Protein AF-A0A2V9W8S5-F1 (afdb_monomer_lite)

Secondary structure (DSSP, 8-state):
--HHHHTTT--SSSSEEEE--SSSS--EEEEEEEE--TT--EEEEEEEEEETTEEEEEEEEEE-SS--EEEEE-SEEEE-TTSS-EEEESS-EEEEE-SSSEEEEEEEETTTEEEEEEEE-

pLDDT: mean 78.84, std 16.43, range [37.47, 94.44]

Sequence (121 aa):
MTIEDSFRKITTTAGLVKVDFYGDGKPTLALVLIGNGEGKDSSVLVVAHRVEAAWNISTLATGGQTVPVVWSLPPGEYGDVYGNKTIGATRPVIVFTKYESWGILYAWTNHNKVAKIWISD

Structure (mmCIF, N/CA/C/O backbone):
data_AF-A0A2V9W8S5-F1
#
_entry.id   AF-A0A2V9W8S5-F1
#
loop_
_atom_site.group_PDB
_atom_site.id
_atom_site.type_symbol
_atom_site.label_atom_id
_atom_site.label_alt_id
_atom_site.label_comp_id
_atom_site.label_asym_id
_atom_site.label_entity_id
_atom_site.label_seq_id
_atom_site.pdbx_PDB_ins_code
_atom_site.Cartn_x
_atom_site.Cartn_y
_atom_site.Cartn_z
_atom_site.occupancy
_atom_site.B_iso_or_equiv
_atom_site.auth_seq_id
_atom_site.auth_comp_id
_atom_site.auth_asym_id
_atom_site.auth_atom_id
_atom_site.pdbx_PDB_model_num
ATOM 1 N N . MET A 1 1 ? -23.985 16.368 -1.177 1.00 41.53 1 MET A N 1
ATOM 2 C CA . MET A 1 1 ? -23.249 15.356 -1.958 1.00 41.53 1 MET A CA 1
ATOM 3 C C . MET A 1 1 ? -21.972 15.064 -1.199 1.00 41.53 1 MET A C 1
ATOM 5 O O . MET A 1 1 ? -21.102 15.923 -1.131 1.00 41.53 1 MET A O 1
ATOM 9 N N . THR A 1 2 ? -21.937 13.944 -0.485 1.00 42.47 2 THR A N 1
ATOM 10 C CA . THR A 1 2 ? -20.802 13.573 0.370 1.00 42.47 2 THR A CA 1
ATOM 11 C C . THR A 1 2 ? -19.684 13.038 -0.516 1.00 42.47 2 THR A C 1
ATOM 13 O O . THR A 1 2 ? -19.975 12.459 -1.558 1.00 42.47 2 THR A O 1
ATOM 16 N N . ILE A 1 3 ? -18.422 13.210 -0.112 1.00 46.81 3 ILE A N 1
ATOM 17 C CA . ILE A 1 3 ? -17.245 12.634 -0.789 1.00 46.81 3 ILE A CA 1
ATOM 18 C C . ILE A 1 3 ? -17.555 11.185 -1.200 1.00 46.81 3 ILE A C 1
ATOM 20 O O . ILE A 1 3 ? -17.507 10.862 -2.380 1.00 46.81 3 ILE A O 1
ATOM 24 N N . GLU A 1 4 ? -18.072 10.383 -0.268 1.00 46.94 4 GLU A N 1
ATOM 25 C CA . GLU A 1 4 ? -18.476 8.979 -0.440 1.00 46.94 4 GLU A CA 1
ATOM 26 C C . GLU A 1 4 ? -19.462 8.710 -1.603 1.00 46.94 4 GLU A C 1
ATOM 28 O O . GLU A 1 4 ? -19.328 7.684 -2.272 1.00 46.94 4 GLU A O 1
ATOM 33 N N . ASP A 1 5 ? -20.386 9.629 -1.910 1.00 39.03 5 ASP A N 1
ATOM 34 C CA . ASP A 1 5 ? -21.356 9.481 -3.012 1.00 39.03 5 ASP A CA 1
ATOM 35 C C . ASP A 1 5 ? -20.732 9.744 -4.387 1.00 39.03 5 ASP A C 1
ATOM 37 O O . ASP A 1 5 ? -21.104 9.105 -5.373 1.00 39.03 5 ASP A O 1
ATOM 41 N N . SER A 1 6 ? -19.732 10.625 -4.460 1.00 40.47 6 SER A N 1
ATOM 42 C CA . SER A 1 6 ? -18.953 10.861 -5.682 1.00 40.47 6 SER A CA 1
ATOM 43 C C . SER A 1 6 ? -18.055 9.666 -6.041 1.00 40.47 6 SER A C 1
ATOM 45 O O . SER A 1 6 ? -17.674 9.510 -7.200 1.00 40.47 6 SER A O 1
ATOM 47 N N . PHE A 1 7 ? -17.739 8.794 -5.073 1.00 45.56 7 PHE A N 1
ATOM 48 C CA . PHE A 1 7 ? -16.842 7.639 -5.246 1.00 45.56 7 PHE A CA 1
ATOM 49 C C . PHE A 1 7 ? -17.547 6.338 -5.641 1.00 45.56 7 PHE A C 1
ATOM 51 O O . PHE A 1 7 ? -16.884 5.378 -6.028 1.00 45.56 7 PHE A O 1
ATOM 58 N N . ARG A 1 8 ? -18.884 6.280 -5.604 1.00 40.22 8 ARG A N 1
ATOM 59 C CA . ARG A 1 8 ? -19.642 5.052 -5.909 1.00 40.22 8 ARG A CA 1
ATOM 60 C C . ARG A 1 8 ? -19.662 4.685 -7.403 1.00 40.22 8 ARG A C 1
ATOM 62 O O . ARG A 1 8 ? -20.166 3.624 -7.756 1.00 40.22 8 ARG A O 1
ATOM 69 N N . LYS A 1 9 ? -19.120 5.545 -8.277 1.00 39.81 9 LYS A N 1
ATOM 70 C CA . LYS A 1 9 ? -19.142 5.398 -9.746 1.00 39.81 9 LYS A CA 1
ATOM 71 C C . LYS A 1 9 ? -17.756 5.231 -10.393 1.00 39.81 9 LYS A C 1
ATOM 73 O O . LYS A 1 9 ? -17.660 5.295 -11.613 1.00 39.81 9 LYS A O 1
ATOM 78 N N . ILE A 1 10 ? -16.692 5.013 -9.615 1.00 37.47 10 ILE A N 1
ATOM 79 C CA . ILE A 1 10 ? -15.339 4.793 -10.155 1.00 37.47 10 ILE A CA 1
ATOM 80 C C . ILE A 1 10 ? -14.903 3.365 -9.831 1.00 37.47 10 ILE A C 1
ATOM 82 O O . ILE A 1 10 ? -14.227 3.093 -8.843 1.00 37.47 10 ILE A O 1
ATOM 86 N N . THR A 1 11 ? -15.325 2.430 -10.673 1.00 42.03 11 THR A N 1
ATOM 87 C CA . THR A 1 11 ? -14.687 1.120 -10.795 1.00 42.03 11 THR A CA 1
ATOM 88 C C . THR A 1 11 ? -13.479 1.278 -11.718 1.00 42.03 11 THR A C 1
ATOM 90 O O . THR A 1 11 ? -13.639 1.576 -12.898 1.00 42.03 11 THR A O 1
ATOM 93 N N . THR A 1 12 ? -12.280 1.114 -11.147 1.00 47.12 12 THR A N 1
ATOM 94 C CA . THR A 1 12 ? -11.017 0.790 -11.840 1.00 47.12 12 THR A CA 1
ATOM 95 C C . THR A 1 12 ? -10.530 1.738 -12.947 1.00 47.12 12 THR A C 1
ATOM 97 O O . THR A 1 12 ? -10.350 1.287 -14.068 1.00 47.12 12 THR A O 1
ATOM 100 N N . THR A 1 13 ? -10.204 3.003 -12.647 1.00 43.66 13 THR A N 1
ATOM 101 C CA . THR A 1 13 ? -9.207 3.766 -13.443 1.00 43.66 13 THR A CA 1
ATOM 102 C C . THR A 1 13 ? -8.630 4.965 -12.676 1.00 43.66 13 THR A C 1
ATOM 104 O O . THR A 1 13 ? -9.359 5.658 -11.973 1.00 43.66 13 THR A O 1
ATOM 107 N N . ALA A 1 14 ? -7.324 5.209 -12.868 1.00 58.28 14 ALA A N 1
ATOM 108 C CA . ALA A 1 14 ? -6.529 6.387 -12.473 1.00 58.28 14 ALA A CA 1
ATOM 109 C C . ALA A 1 14 ? -6.373 6.705 -10.969 1.00 58.28 14 ALA A C 1
ATOM 111 O O . ALA A 1 14 ? -6.133 7.846 -10.586 1.00 58.28 14 ALA A O 1
ATOM 112 N N . GLY A 1 15 ? -6.394 5.671 -10.127 1.00 70.75 15 GLY A N 1
ATOM 113 C CA . GLY A 1 15 ? -5.573 5.675 -8.921 1.00 70.75 15 GLY A CA 1
ATOM 114 C C . GLY A 1 15 ? -6.264 6.052 -7.612 1.00 70.75 15 GLY A C 1
ATOM 115 O O . GLY A 1 15 ? -5.761 6.895 -6.877 1.00 70.75 15 GLY A O 1
ATOM 116 N N . LEU A 1 16 ? -7.370 5.380 -7.291 1.00 82.75 16 LEU A N 1
ATOM 117 C CA . LEU A 1 16 ? -7.955 5.370 -5.951 1.00 82.75 16 LEU A CA 1
ATOM 118 C C . LEU A 1 16 ? -8.403 3.949 -5.595 1.00 82.75 16 LEU A C 1
ATOM 120 O O . LEU A 1 16 ? -9.171 3.336 -6.333 1.00 82.75 16 LEU A O 1
ATOM 124 N N . VAL A 1 17 ? -7.979 3.451 -4.436 1.00 88.19 17 VAL A N 1
ATOM 125 C CA . VAL A 1 17 ? -8.460 2.191 -3.861 1.00 88.19 17 VAL A CA 1
ATOM 126 C C . VAL A 1 17 ? -8.798 2.375 -2.386 1.00 88.19 17 VAL A C 1
ATOM 128 O O . VAL A 1 17 ? -8.111 3.087 -1.657 1.00 88.19 17 VAL A O 1
ATOM 131 N N . LYS A 1 18 ? -9.872 1.724 -1.936 1.00 90.44 18 LYS A N 1
ATOM 132 C CA . LYS A 1 18 ? -10.255 1.636 -0.525 1.00 90.44 18 LYS A CA 1
ATOM 133 C C . LYS A 1 18 ? -9.859 0.264 0.007 1.00 90.44 18 LYS A C 1
ATOM 135 O O . LYS A 1 18 ? -10.253 -0.749 -0.564 1.00 90.44 18 LYS A O 1
ATOM 140 N N . VAL A 1 19 ? -9.108 0.228 1.100 1.00 89.62 19 VAL A N 1
ATOM 141 C CA . VAL A 1 19 ? -8.534 -1.001 1.659 1.00 89.62 19 VAL A CA 1
ATOM 142 C C . VAL A 1 19 ? -8.402 -0.893 3.181 1.00 89.62 19 VAL A C 1
ATOM 144 O O . VAL A 1 19 ? -8.138 0.188 3.696 1.00 89.62 19 VAL A O 1
ATOM 147 N N . ASP A 1 20 ? -8.579 -1.993 3.917 1.00 90.94 20 ASP A N 1
ATOM 148 C CA . ASP A 1 20 ? -8.194 -2.068 5.337 1.00 90.94 20 ASP A CA 1
ATOM 149 C C . ASP A 1 20 ? -6.698 -2.399 5.437 1.00 90.94 20 ASP A C 1
ATOM 151 O O . ASP A 1 20 ? -6.292 -3.545 5.626 1.00 90.94 20 ASP A O 1
ATOM 155 N N . PHE A 1 21 ? -5.868 -1.384 5.190 1.00 92.38 21 PHE A N 1
ATOM 156 C CA . PHE A 1 21 ? -4.418 -1.557 5.118 1.00 92.38 21 PHE A CA 1
ATOM 157 C C . PHE A 1 21 ? -3.796 -1.837 6.491 1.00 92.38 21 PHE A C 1
ATOM 159 O O . PHE A 1 21 ? -2.882 -2.649 6.593 1.00 92.38 21 PHE A O 1
ATOM 166 N N . TYR A 1 22 ? -4.292 -1.184 7.547 1.00 91.75 22 TYR A N 1
ATOM 167 C CA . TYR A 1 22 ? -3.726 -1.288 8.898 1.00 91.75 22 TYR A CA 1
ATOM 168 C C . TYR A 1 22 ? -4.327 -2.453 9.705 1.00 91.75 22 TYR A C 1
ATOM 170 O O . TYR A 1 22 ? -3.712 -2.916 10.668 1.00 91.75 22 TYR A O 1
ATOM 178 N N . GLY A 1 23 ? -5.470 -2.999 9.273 1.00 89.25 23 GLY A N 1
ATOM 179 C CA . GLY A 1 23 ? -6.145 -4.143 9.885 1.00 89.25 23 GLY A CA 1
ATOM 180 C C . GLY A 1 23 ? -6.893 -3.808 11.166 1.00 89.25 23 GLY A C 1
ATOM 181 O O . GLY A 1 23 ? -6.998 -4.661 12.045 1.00 89.25 23 GLY A O 1
ATOM 182 N N . ASP A 1 24 ? -7.352 -2.570 11.295 1.00 90.38 24 ASP A N 1
ATOM 183 C CA . ASP A 1 24 ? -8.158 -2.078 12.411 1.00 90.38 24 ASP A CA 1
ATOM 184 C C . ASP A 1 24 ? -9.655 -1.998 12.051 1.00 90.38 24 ASP A C 1
ATOM 186 O O . ASP A 1 24 ? -10.468 -1.458 12.809 1.00 90.38 24 ASP A O 1
ATOM 190 N N . GLY A 1 25 ? -10.035 -2.527 10.881 1.00 89.31 25 GLY A N 1
ATOM 191 C CA . GLY A 1 25 ? -11.393 -2.465 10.354 1.00 89.31 25 GLY A CA 1
ATOM 192 C C . GLY A 1 25 ? -11.799 -1.070 9.876 1.00 89.31 25 GLY A C 1
ATOM 193 O O . GLY A 1 25 ? -12.978 -0.851 9.576 1.00 89.31 25 GLY A O 1
ATOM 194 N N . LYS A 1 26 ? -10.870 -0.105 9.813 1.00 90.50 26 LYS A N 1
ATOM 195 C CA . LYS A 1 26 ? -11.131 1.249 9.319 1.00 90.50 26 LYS A CA 1
ATOM 196 C C . LYS A 1 26 ? -10.659 1.395 7.876 1.00 90.50 26 LYS A C 1
ATOM 198 O O . LYS A 1 26 ? -9.678 0.790 7.450 1.00 90.50 26 LYS A O 1
ATOM 203 N N . PRO A 1 27 ? -11.360 2.211 7.072 1.00 89.50 27 PRO A N 1
ATOM 204 C CA . PRO A 1 27 ? -10.972 2.390 5.689 1.00 89.50 27 PRO A CA 1
ATOM 205 C C . PRO A 1 27 ? -9.689 3.216 5.572 1.00 89.50 27 PRO A C 1
ATOM 207 O O . PRO A 1 27 ? -9.581 4.310 6.131 1.00 89.50 27 PRO A O 1
ATOM 210 N N . THR A 1 28 ? -8.773 2.726 4.745 1.00 93.94 28 THR A N 1
ATOM 211 C CA . THR A 1 28 ? -7.668 3.494 4.178 1.00 93.94 28 THR A CA 1
ATOM 212 C C . THR A 1 28 ? -7.946 3.732 2.702 1.00 93.94 28 THR A C 1
ATOM 214 O O . THR A 1 28 ? -8.221 2.799 1.949 1.00 93.94 28 THR A O 1
ATOM 217 N N . LEU A 1 29 ? -7.894 4.990 2.281 1.00 92.50 29 LEU A N 1
ATOM 218 C CA . LEU A 1 29 ? -7.902 5.373 0.878 1.00 92.50 29 LEU A CA 1
ATOM 219 C C . LEU A 1 29 ? -6.453 5.481 0.415 1.00 92.50 29 LEU A C 1
ATOM 221 O O . LEU A 1 29 ? -5.706 6.288 0.958 1.00 92.50 29 LEU A O 1
ATOM 225 N N . ALA A 1 30 ? -6.053 4.682 -0.565 1.00 90.75 30 ALA A N 1
ATOM 226 C CA . ALA A 1 30 ? -4.779 4.845 -1.247 1.00 90.75 30 ALA A CA 1
ATOM 227 C C . ALA A 1 30 ? -5.037 5.509 -2.594 1.00 90.75 30 ALA A C 1
ATOM 229 O O . ALA A 1 30 ? -5.829 5.011 -3.395 1.00 90.75 30 ALA A O 1
ATOM 230 N N . LEU A 1 31 ? -4.403 6.655 -2.808 1.00 88.12 31 LEU A N 1
ATOM 231 C CA . LEU A 1 31 ? -4.631 7.510 -3.959 1.00 88.12 31 LEU A CA 1
ATOM 232 C C . LEU A 1 31 ? -3.325 7.990 -4.573 1.00 88.12 31 LEU A C 1
ATOM 234 O O . LEU A 1 31 ? -2.337 8.218 -3.877 1.00 88.12 31 LEU A O 1
ATOM 238 N N . VAL A 1 32 ? -3.344 8.174 -5.883 1.00 83.69 32 VAL A N 1
ATOM 239 C CA . VAL A 1 32 ? -2.235 8.761 -6.624 1.00 83.69 32 VAL A CA 1
ATOM 240 C C . VAL A 1 32 ? -2.547 10.224 -6.901 1.00 83.69 32 VAL A C 1
ATOM 242 O O . VAL A 1 32 ? -3.559 10.547 -7.518 1.00 83.69 32 VAL A O 1
ATOM 245 N N . LEU A 1 33 ? -1.644 11.108 -6.488 1.00 80.31 33 LEU A N 1
ATOM 246 C CA . LEU A 1 33 ? -1.643 12.515 -6.880 1.00 80.31 33 LEU A CA 1
ATOM 247 C C . LEU A 1 33 ? -0.601 12.729 -7.974 1.00 80.31 33 LEU A C 1
ATOM 249 O O . LEU A 1 33 ? 0.519 12.244 -7.841 1.00 80.31 33 LEU A O 1
ATOM 253 N N . ILE A 1 34 ? -0.954 13.455 -9.032 1.00 76.12 34 ILE A N 1
ATOM 254 C CA . ILE A 1 34 ? -0.039 13.819 -10.120 1.00 76.12 34 ILE A CA 1
ATOM 255 C C . ILE A 1 34 ? 0.177 15.328 -10.047 1.00 76.12 34 ILE A C 1
ATOM 257 O O . ILE A 1 34 ? -0.770 16.104 -10.169 1.00 76.12 34 ILE A O 1
ATOM 261 N N . GLY A 1 35 ? 1.413 15.736 -9.778 1.00 68.62 35 GLY A N 1
ATOM 262 C CA . GLY A 1 35 ? 1.818 17.133 -9.739 1.00 68.62 35 GLY A CA 1
ATOM 263 C C . GLY A 1 35 ? 2.393 17.568 -11.081 1.00 68.62 35 GLY A C 1
ATOM 264 O O . GLY A 1 35 ? 3.390 17.003 -11.530 1.00 68.62 35 GLY A O 1
ATOM 265 N N . ASN A 1 36 ? 1.803 18.610 -11.665 1.00 61.59 36 ASN A N 1
ATOM 266 C CA . ASN A 1 36 ? 2.326 19.295 -12.846 1.00 61.59 36 ASN A CA 1
ATOM 267 C C . ASN A 1 36 ? 3.159 20.495 -12.366 1.00 61.59 36 ASN A C 1
ATOM 269 O O . ASN A 1 36 ? 2.615 21.571 -12.123 1.00 61.59 36 ASN A O 1
ATOM 273 N N . GLY A 1 37 ? 4.456 20.289 -12.137 1.00 57.19 37 GLY A N 1
ATOM 274 C CA . GLY A 1 37 ? 5.390 21.334 -11.704 1.00 57.19 37 GLY A CA 1
ATOM 275 C C . GLY A 1 37 ? 6.482 21.595 -12.740 1.00 57.19 37 GLY A C 1
ATOM 276 O O . GLY A 1 37 ? 6.829 20.703 -13.517 1.00 57.19 37 GLY A O 1
ATOM 277 N N . GLU A 1 38 ? 7.052 22.804 -12.738 1.00 47.53 38 GLU A N 1
ATOM 278 C CA . GLU A 1 38 ? 8.209 23.151 -13.572 1.00 47.53 38 GLU A CA 1
ATOM 279 C C . GLU A 1 38 ? 9.417 22.280 -13.183 1.00 47.53 38 GLU A C 1
ATOM 281 O O . GLU A 1 38 ? 10.132 22.561 -12.224 1.00 47.53 38 GLU A O 1
ATOM 286 N N . GLY A 1 39 ? 9.629 21.181 -13.913 1.00 52.25 39 GLY A N 1
ATOM 287 C CA . GLY A 1 39 ? 10.867 20.403 -13.842 1.00 52.25 39 GLY A CA 1
ATOM 288 C C . GLY A 1 39 ? 10.744 18.881 -13.836 1.00 52.25 39 GLY A C 1
ATOM 289 O O . GLY A 1 39 ? 11.786 18.245 -13.978 1.00 52.25 39 GLY A O 1
ATOM 290 N N . LYS A 1 40 ? 9.540 18.298 -13.699 1.00 53.22 40 LYS A N 1
ATOM 291 C CA . LYS A 1 40 ? 9.174 16.891 -14.011 1.00 53.22 40 LYS A CA 1
ATOM 292 C C . LYS A 1 40 ? 7.788 16.590 -13.431 1.00 53.22 40 LYS A C 1
ATOM 294 O O . LYS A 1 40 ? 7.576 16.822 -12.242 1.00 53.22 40 LYS A O 1
ATOM 299 N N . ASP A 1 41 ? 6.902 15.995 -14.229 1.00 59.09 41 ASP A N 1
ATOM 300 C CA . ASP A 1 41 ? 5.696 15.342 -13.712 1.00 59.09 41 ASP A CA 1
ATOM 301 C C . ASP A 1 41 ? 6.096 14.375 -12.588 1.00 59.09 41 ASP A C 1
ATOM 303 O O . ASP A 1 41 ? 6.990 13.537 -12.747 1.00 59.09 41 ASP A O 1
ATOM 307 N N . SER A 1 42 ? 5.491 14.539 -11.416 1.00 71.31 42 SER A N 1
ATOM 308 C CA . SER A 1 42 ? 5.770 13.692 -10.259 1.00 71.31 42 SER A CA 1
ATOM 309 C C . SER A 1 42 ? 4.468 13.104 -9.761 1.00 71.31 42 SER A C 1
ATOM 311 O O . SER A 1 42 ? 3.480 13.810 -9.563 1.00 71.31 42 SER A O 1
ATOM 313 N N . SER A 1 43 ? 4.454 11.789 -9.591 1.00 78.31 43 SER A N 1
ATOM 314 C CA . SER A 1 43 ? 3.330 11.105 -8.970 1.00 78.31 43 SER A CA 1
ATOM 315 C C . SER A 1 43 ? 3.640 10.832 -7.504 1.00 78.31 43 SER A C 1
ATOM 317 O O . SER A 1 43 ? 4.786 10.610 -7.123 1.00 78.31 43 SER A O 1
ATOM 319 N N . VAL A 1 44 ? 2.630 10.859 -6.645 1.00 83.88 44 VAL A N 1
ATOM 320 C CA . VAL A 1 44 ? 2.777 10.572 -5.218 1.00 83.88 44 VAL A CA 1
ATOM 321 C C . VAL A 1 44 ? 1.675 9.615 -4.808 1.00 83.88 44 VAL A C 1
ATOM 323 O O . VAL A 1 44 ? 0.497 9.915 -4.985 1.00 83.88 44 VAL A O 1
ATOM 326 N N . LEU A 1 45 ? 2.058 8.467 -4.252 1.00 87.56 45 LEU A N 1
ATOM 327 C CA . LEU A 1 45 ? 1.127 7.565 -3.592 1.00 87.56 45 LEU A CA 1
ATOM 328 C C . LEU A 1 45 ? 0.893 8.066 -2.172 1.00 87.56 45 LEU A C 1
ATOM 330 O O . LEU A 1 45 ? 1.796 8.036 -1.331 1.00 87.56 45 LEU A O 1
ATOM 334 N N . VAL A 1 46 ? -0.331 8.498 -1.911 1.00 89.31 46 VAL A N 1
ATOM 335 C CA . VAL A 1 46 ? -0.795 8.967 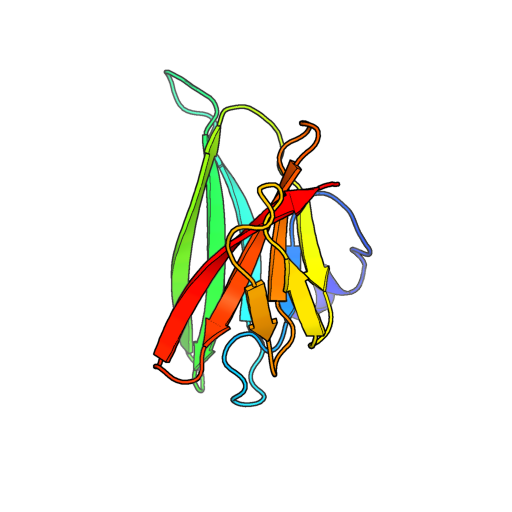-0.611 1.00 89.31 46 VAL A CA 1
ATOM 336 C C . VAL A 1 46 ? -1.756 7.940 -0.030 1.00 89.31 46 VAL A C 1
ATOM 338 O O . VAL A 1 46 ? -2.619 7.416 -0.730 1.00 89.31 46 VAL A O 1
ATOM 341 N N . VAL A 1 47 ? -1.623 7.666 1.263 1.00 92.25 47 VAL A N 1
ATOM 342 C CA . VAL A 1 47 ? -2.605 6.906 2.033 1.00 92.25 47 VAL A CA 1
ATOM 343 C C . VAL A 1 47 ? -3.280 7.832 3.036 1.00 92.25 47 VAL A C 1
ATOM 345 O O . VAL A 1 47 ? -2.619 8.518 3.813 1.00 92.25 47 VAL A O 1
ATOM 348 N N . ALA A 1 48 ? -4.607 7.863 3.001 1.00 92.69 48 ALA A N 1
ATOM 349 C CA . ALA A 1 48 ? -5.449 8.564 3.953 1.00 92.69 48 ALA A CA 1
ATOM 350 C C . ALA A 1 48 ? -6.214 7.524 4.771 1.00 92.69 48 ALA A C 1
ATOM 352 O O . ALA A 1 48 ? -7.070 6.810 4.250 1.00 92.69 48 ALA A O 1
ATOM 353 N N . HIS A 1 49 ? -5.887 7.417 6.049 1.00 93.88 49 HIS A N 1
ATOM 354 C CA . HIS A 1 49 ? -6.462 6.457 6.975 1.00 93.88 49 HIS A CA 1
ATOM 355 C C . HIS A 1 49 ? -7.433 7.144 7.928 1.00 93.88 49 HIS A C 1
ATOM 357 O O . HIS A 1 49 ? -7.115 8.188 8.500 1.00 93.88 49 HIS A O 1
ATOM 363 N N . ARG A 1 50 ? -8.627 6.576 8.100 1.00 88.19 50 ARG A N 1
ATOM 364 C CA . ARG A 1 50 ? -9.646 7.157 8.974 1.00 88.19 50 ARG A CA 1
ATOM 365 C C . ARG A 1 50 ? -9.455 6.689 10.416 1.00 88.19 50 ARG A C 1
ATOM 367 O O . ARG A 1 50 ? -9.829 5.569 10.750 1.00 88.19 50 ARG A O 1
ATOM 374 N N . VAL A 1 51 ? -8.964 7.581 11.272 1.00 87.12 51 VAL A N 1
ATOM 375 C CA . VAL A 1 51 ? -8.846 7.363 12.719 1.00 87.12 51 VAL A CA 1
ATOM 376 C C . VAL A 1 51 ? -9.945 8.168 13.402 1.00 87.12 51 VAL A C 1
ATOM 378 O O . VAL A 1 51 ? -9.931 9.397 13.379 1.00 87.12 51 VAL A O 1
ATOM 381 N N . GLU A 1 52 ? -10.932 7.475 13.971 1.00 84.94 52 GLU A N 1
ATOM 382 C CA . GLU A 1 52 ? -12.128 8.095 14.561 1.00 84.94 52 GLU A CA 1
ATOM 383 C C . GLU A 1 52 ? -12.857 9.031 13.566 1.00 84.94 52 GLU A C 1
ATOM 385 O O . GLU A 1 52 ? -13.400 8.576 12.551 1.00 84.94 52 GLU A O 1
ATOM 390 N N . ALA A 1 53 ? -12.881 10.336 13.854 1.00 84.56 53 ALA A N 1
ATOM 391 C CA . ALA A 1 53 ? -13.465 11.378 13.013 1.00 84.56 53 ALA A CA 1
ATOM 392 C C . ALA A 1 53 ? -12.430 12.111 12.134 1.00 84.56 53 ALA A C 1
ATOM 394 O O . ALA A 1 53 ? -12.817 12.967 11.340 1.00 84.56 53 ALA A O 1
ATOM 395 N N . ALA A 1 54 ? -11.139 11.783 12.248 1.00 87.75 54 ALA A N 1
ATOM 396 C CA . ALA A 1 54 ? -10.048 12.450 11.544 1.00 87.75 54 ALA A CA 1
ATOM 397 C C . ALA A 1 54 ? -9.438 11.574 10.437 1.00 87.75 54 ALA A C 1
ATOM 399 O O . ALA A 1 54 ? -9.444 10.343 10.497 1.00 87.75 54 ALA A O 1
ATOM 400 N N . TRP A 1 55 ? -8.874 12.226 9.419 1.00 87.25 55 TRP A N 1
ATOM 401 C CA . TRP A 1 55 ? -8.062 11.572 8.395 1.00 87.25 55 TRP A CA 1
ATOM 402 C C . TRP A 1 55 ? -6.581 11.772 8.710 1.00 87.25 55 TRP A C 1
ATOM 404 O O . TRP A 1 55 ? -6.098 12.901 8.734 1.00 87.25 55 TRP A O 1
ATOM 414 N N . ASN A 1 56 ? -5.861 10.674 8.926 1.00 91.50 56 ASN A N 1
ATOM 415 C CA . ASN A 1 56 ? -4.407 10.665 8.987 1.00 91.50 56 ASN A CA 1
ATOM 416 C C . ASN A 1 56 ? -3.857 10.428 7.576 1.00 91.50 56 ASN A C 1
ATOM 418 O O . ASN A 1 56 ? -4.137 9.395 6.969 1.00 91.50 56 ASN A O 1
ATOM 422 N N . ILE A 1 57 ? -3.113 11.395 7.046 1.00 90.56 57 ILE A N 1
ATOM 423 C CA . ILE A 1 57 ? -2.633 11.394 5.664 1.00 90.56 57 ILE A CA 1
ATOM 424 C C . ILE A 1 57 ? -1.115 11.239 5.670 1.00 90.56 57 ILE A C 1
ATOM 426 O O . ILE A 1 57 ? -0.412 11.991 6.341 1.00 90.56 57 ILE A O 1
ATOM 430 N N . SER A 1 58 ? -0.602 10.287 4.893 1.00 89.88 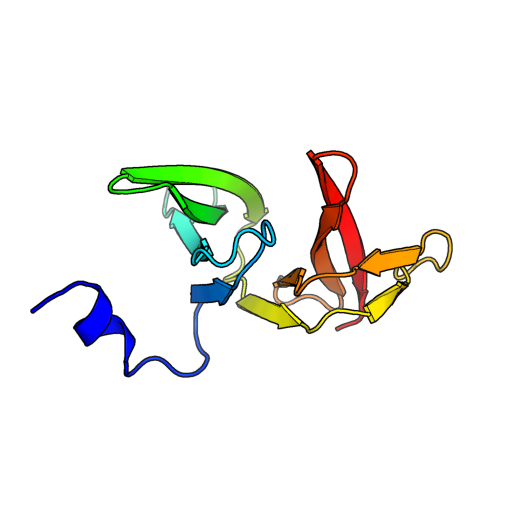58 SER A N 1
ATOM 431 C CA . SER A 1 58 ? 0.838 10.076 4.743 1.00 89.88 58 SER A CA 1
ATOM 432 C C . SER A 1 58 ? 1.217 9.698 3.315 1.00 89.88 58 SER A C 1
ATOM 434 O O . SER A 1 58 ? 0.437 9.092 2.581 1.00 89.88 58 SER A O 1
ATOM 436 N N . THR A 1 59 ? 2.434 10.060 2.918 1.00 89.19 59 THR A N 1
ATOM 437 C CA . THR A 1 59 ? 3.006 9.666 1.629 1.00 89.19 59 THR A CA 1
ATOM 438 C C . THR A 1 59 ? 3.691 8.315 1.768 1.00 89.19 59 THR A C 1
ATOM 440 O O . THR A 1 59 ? 4.596 8.157 2.585 1.00 89.19 59 THR A O 1
ATOM 443 N N . LEU A 1 60 ? 3.286 7.351 0.943 1.00 85.81 60 LEU A N 1
ATOM 444 C CA . LEU A 1 60 ? 3.857 6.007 0.920 1.00 85.81 60 LEU A CA 1
ATOM 445 C C . LEU A 1 60 ? 4.972 5.869 -0.124 1.00 85.81 60 LEU A C 1
ATOM 447 O O . LEU A 1 60 ? 5.930 5.122 0.081 1.00 85.81 60 LEU A O 1
ATOM 451 N N . ALA A 1 61 ? 4.851 6.587 -1.244 1.00 84.69 61 ALA A N 1
ATOM 452 C CA . ALA A 1 61 ? 5.817 6.542 -2.333 1.00 84.69 61 ALA A CA 1
ATOM 453 C C . ALA A 1 61 ? 5.780 7.807 -3.192 1.00 84.69 61 ALA A C 1
ATOM 455 O O . ALA A 1 61 ? 4.740 8.449 -3.322 1.00 84.69 61 ALA A O 1
ATOM 456 N N . THR A 1 62 ? 6.895 8.101 -3.854 1.00 78.44 62 THR A N 1
ATOM 457 C CA . THR A 1 62 ? 6.943 9.010 -5.000 1.00 78.44 62 THR A CA 1
ATOM 458 C C . THR A 1 62 ? 7.202 8.197 -6.268 1.00 78.44 62 THR A C 1
ATOM 460 O O . THR A 1 62 ? 8.069 7.321 -6.323 1.00 78.44 62 THR A O 1
ATOM 463 N N . GLY A 1 63 ? 6.395 8.438 -7.290 1.00 67.31 63 GLY A N 1
ATOM 464 C CA . GLY A 1 63 ? 6.582 7.952 -8.644 1.00 67.31 63 GLY A CA 1
ATOM 465 C C . GLY A 1 63 ? 7.197 9.025 -9.545 1.00 67.31 63 GLY A C 1
ATOM 466 O O . GLY A 1 63 ? 7.322 10.194 -9.179 1.00 67.31 63 GLY A O 1
ATOM 467 N N . GLY A 1 64 ? 7.639 8.590 -10.725 1.00 66.12 64 GLY A N 1
ATOM 468 C CA . GLY A 1 64 ? 8.180 9.475 -11.758 1.00 66.12 64 GLY A CA 1
ATOM 469 C C . GLY A 1 64 ? 7.077 10.068 -12.638 1.00 66.12 64 GLY A C 1
ATOM 470 O O . GLY A 1 64 ? 5.924 10.156 -12.218 1.00 66.12 64 GLY A O 1
ATOM 471 N N . GLN A 1 65 ? 7.446 10.408 -13.875 1.00 62.22 65 GLN A N 1
ATOM 472 C CA . GLN A 1 65 ? 6.615 11.134 -14.849 1.00 62.22 65 GLN A CA 1
ATOM 473 C C . GLN A 1 65 ? 5.462 10.334 -15.473 1.00 62.22 65 GLN A C 1
ATOM 475 O O . GLN A 1 65 ? 4.707 10.869 -16.277 1.00 62.22 65 GLN A O 1
ATOM 480 N N . THR A 1 66 ? 5.324 9.048 -15.160 1.00 65.38 66 THR A N 1
ATOM 481 C CA . THR A 1 66 ? 4.262 8.204 -15.718 1.00 65.38 66 THR A CA 1
ATOM 482 C C . THR A 1 66 ? 3.020 8.237 -14.839 1.00 65.38 66 THR A C 1
ATOM 484 O O . THR A 1 66 ? 3.139 8.373 -13.625 1.00 65.38 66 THR A O 1
ATOM 487 N N . VAL A 1 67 ? 1.833 8.095 -15.446 1.00 66.38 67 VAL A N 1
ATOM 488 C CA . VAL A 1 67 ? 0.548 7.947 -14.739 1.00 66.38 67 VAL A CA 1
ATOM 489 C C . VAL A 1 67 ? 0.535 6.572 -14.070 1.00 66.38 67 VAL A C 1
ATOM 491 O O . VAL A 1 67 ? 0.415 5.568 -14.778 1.00 66.38 67 VAL A O 1
ATOM 494 N N . PRO A 1 68 ? 0.687 6.472 -12.742 1.00 73.06 68 PRO A N 1
ATOM 495 C CA . PRO A 1 68 ? 0.738 5.178 -12.094 1.00 73.06 68 PRO A CA 1
ATOM 496 C C . PRO A 1 68 ? -0.671 4.692 -11.742 1.00 73.06 68 PRO A C 1
ATOM 498 O O . PRO A 1 68 ? -1.605 5.475 -11.546 1.00 73.06 68 PRO A O 1
ATOM 501 N N . VAL A 1 69 ? -0.813 3.376 -11.633 1.00 78.50 69 VAL A N 1
ATOM 502 C CA . VAL A 1 69 ? -2.057 2.715 -11.234 1.00 78.50 69 VAL A CA 1
ATOM 503 C C . VAL A 1 69 ? -1.896 2.207 -9.805 1.00 78.50 69 VAL A C 1
ATOM 505 O O . VAL A 1 69 ? -0.839 1.691 -9.439 1.00 78.50 69 VAL A O 1
ATOM 508 N N . VAL A 1 70 ? -2.942 2.368 -8.988 1.00 85.88 70 VAL A N 1
ATOM 509 C CA . VAL A 1 70 ? -3.011 1.780 -7.646 1.00 85.88 70 VAL A CA 1
ATOM 510 C C . VAL A 1 70 ? -4.231 0.874 -7.522 1.00 85.88 70 VAL A C 1
ATOM 512 O O . VAL A 1 70 ? -5.327 1.234 -7.957 1.00 85.88 70 VAL A O 1
ATOM 515 N N . TRP A 1 71 ? -4.035 -0.299 -6.927 1.00 87.00 71 TRP A N 1
ATOM 516 C CA . TRP A 1 71 ? -5.092 -1.249 -6.577 1.00 87.00 71 TRP A CA 1
ATOM 517 C C . TRP A 1 71 ? -4.722 -2.021 -5.308 1.00 87.00 71 TRP A C 1
ATOM 519 O O . TRP A 1 71 ? -3.688 -1.756 -4.690 1.00 87.00 71 TRP A O 1
ATOM 529 N N . SER A 1 72 ? -5.577 -2.958 -4.896 1.00 89.81 72 SER A N 1
ATOM 530 C CA . SER A 1 72 ? -5.310 -3.846 -3.768 1.00 89.81 72 SER A CA 1
ATOM 531 C C . SER A 1 72 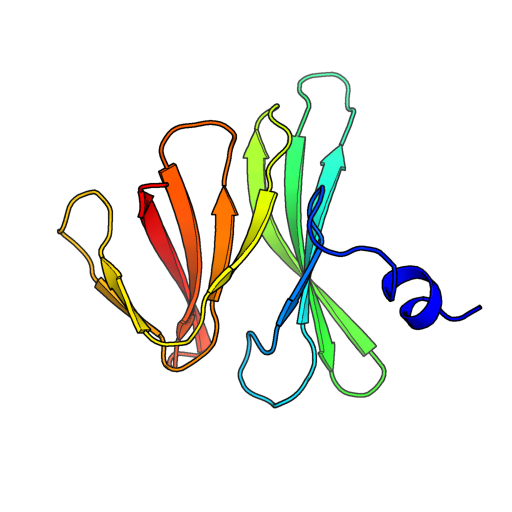? -5.299 -5.313 -4.179 1.00 89.81 72 SER A C 1
ATOM 533 O O . SER A 1 72 ? -6.048 -5.732 -5.061 1.00 89.81 72 SER A O 1
ATOM 535 N N . LEU A 1 73 ? -4.453 -6.093 -3.511 1.00 89.44 73 LEU A N 1
ATOM 536 C CA . LEU A 1 73 ? -4.453 -7.554 -3.589 1.00 89.44 73 LEU A CA 1
ATOM 537 C C . LEU A 1 73 ? -4.832 -8.143 -2.219 1.00 89.44 73 LEU A C 1
ATOM 539 O O . LEU A 1 73 ? -4.644 -7.473 -1.197 1.00 89.44 73 LEU A O 1
ATOM 543 N N . PRO A 1 74 ? -5.400 -9.361 -2.169 1.00 90.81 74 PRO A N 1
ATOM 544 C CA . PRO A 1 74 ? -5.785 -10.006 -0.912 1.00 90.81 74 PRO A CA 1
ATOM 545 C C . PRO A 1 74 ? -4.574 -10.332 -0.012 1.00 90.81 74 PRO A C 1
ATOM 547 O O . PRO A 1 74 ? -3.425 -10.185 -0.424 1.00 90.81 74 PRO A O 1
ATOM 550 N N . PRO A 1 75 ? -4.789 -10.791 1.231 1.00 90.75 75 PRO A N 1
ATOM 551 C CA . PRO A 1 75 ? -3.743 -11.462 2.001 1.00 90.75 75 PRO A CA 1
ATOM 552 C C . PRO A 1 75 ? -3.121 -12.618 1.206 1.00 90.75 75 PRO A C 1
ATOM 554 O O . PRO A 1 75 ? -3.814 -13.290 0.441 1.00 90.75 75 PRO A O 1
ATOM 557 N N . GLY A 1 76 ? -1.832 -12.867 1.401 1.00 91.75 76 GLY A N 1
ATOM 558 C CA . GL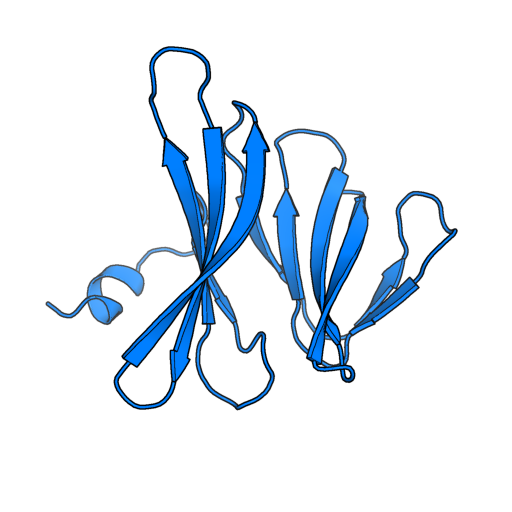Y A 1 76 ? -1.121 -13.911 0.675 1.00 91.75 76 GLY A CA 1
ATOM 559 C C . GLY A 1 76 ? 0.389 -13.828 0.831 1.00 91.75 76 GLY A C 1
ATOM 560 O O . GLY A 1 76 ? 0.925 -12.909 1.455 1.00 91.75 76 GLY A O 1
ATOM 561 N N . GLU A 1 77 ? 1.067 -14.810 0.252 1.00 92.31 77 GLU A N 1
ATOM 562 C CA . GLU A 1 77 ? 2.515 -14.789 0.104 1.00 92.31 77 GLU A CA 1
ATOM 563 C C . GLU A 1 77 ? 2.886 -14.144 -1.225 1.00 92.31 77 GLU A C 1
ATOM 565 O O . GLU A 1 77 ? 2.395 -14.533 -2.283 1.00 92.31 77 GLU A O 1
ATOM 570 N N . TYR A 1 78 ? 3.769 -13.156 -1.157 1.00 90.69 78 TYR A N 1
ATOM 571 C CA . TYR A 1 78 ? 4.219 -12.406 -2.316 1.00 90.69 78 TYR A CA 1
ATOM 572 C C . TYR A 1 78 ? 5.738 -12.451 -2.394 1.00 90.69 78 TYR A C 1
ATOM 574 O O . TYR A 1 78 ? 6.425 -11.999 -1.474 1.00 90.69 78 TYR A O 1
ATOM 582 N N . GLY A 1 79 ? 6.247 -13.019 -3.484 1.00 89.75 79 GLY A N 1
ATOM 583 C CA . GLY A 1 79 ? 7.672 -13.070 -3.786 1.00 89.75 79 GLY A CA 1
ATOM 584 C C . GLY A 1 79 ? 8.136 -11.810 -4.507 1.00 89.75 79 GLY A C 1
ATOM 585 O O . GLY A 1 79 ? 7.419 -11.260 -5.340 1.00 89.75 79 GLY A O 1
ATOM 586 N N . ASP A 1 80 ? 9.342 -11.365 -4.179 1.00 89.25 80 ASP A N 1
ATOM 587 C CA . ASP A 1 80 ? 10.039 -10.323 -4.919 1.00 89.25 80 ASP A CA 1
ATOM 588 C C . ASP A 1 80 ? 10.453 -10.836 -6.310 1.00 89.25 80 ASP A C 1
ATOM 590 O O . ASP A 1 80 ? 10.768 -12.019 -6.458 1.00 89.25 80 ASP A O 1
ATOM 594 N N . VAL A 1 81 ? 10.513 -9.958 -7.316 1.00 86.31 81 VAL A N 1
ATOM 595 C CA . VAL A 1 81 ? 10.935 -10.306 -8.693 1.00 86.31 81 VAL A CA 1
ATOM 596 C C . VAL A 1 81 ? 12.286 -11.025 -8.720 1.00 86.31 81 VAL A C 1
ATOM 598 O O . VAL A 1 81 ? 12.511 -11.892 -9.562 1.00 86.31 81 VAL A O 1
ATOM 601 N N . TYR A 1 82 ? 13.182 -10.716 -7.781 1.00 81.88 82 TYR A N 1
ATOM 602 C CA . TYR A 1 82 ? 14.502 -11.341 -7.706 1.00 81.88 82 TYR A CA 1
ATOM 603 C C . TYR A 1 82 ? 14.534 -12.635 -6.873 1.00 81.88 82 TYR A C 1
ATOM 605 O O . TYR A 1 82 ? 15.611 -13.188 -6.654 1.00 81.88 82 TYR A O 1
ATOM 613 N N . GLY A 1 83 ? 13.389 -13.109 -6.365 1.00 81.38 83 GLY A N 1
ATOM 614 C CA . GLY A 1 83 ? 13.259 -14.351 -5.588 1.00 81.38 83 GLY A CA 1
ATOM 615 C C . GLY A 1 83 ? 13.984 -14.352 -4.236 1.00 81.38 83 GLY A C 1
ATOM 616 O O . GLY A 1 83 ? 14.017 -15.365 -3.544 1.00 81.38 83 GLY A O 1
ATOM 617 N N . ASN A 1 84 ? 14.578 -13.227 -3.842 1.00 85.75 84 ASN A N 1
ATOM 618 C CA . ASN A 1 84 ? 15.416 -13.104 -2.648 1.00 85.75 84 ASN A CA 1
ATOM 619 C C . ASN A 1 84 ? 14.620 -12.750 -1.381 1.00 85.75 84 ASN A C 1
ATOM 621 O O . ASN A 1 84 ? 15.169 -12.765 -0.277 1.00 85.75 84 ASN A O 1
ATOM 625 N N . LYS A 1 85 ? 13.344 -12.390 -1.534 1.00 88.31 85 LYS A N 1
ATOM 626 C CA . LYS A 1 85 ? 12.497 -11.891 -0.459 1.00 88.31 85 LYS A CA 1
ATOM 627 C C . LYS A 1 85 ? 11.053 -12.306 -0.691 1.00 88.31 85 LYS A C 1
ATOM 629 O O . LYS A 1 85 ? 10.534 -12.153 -1.788 1.00 88.31 85 LYS A O 1
ATOM 634 N N . THR A 1 86 ? 10.395 -12.731 0.380 1.00 89.62 86 THR A N 1
ATOM 635 C CA . THR A 1 86 ? 8.960 -13.024 0.395 1.00 89.62 86 THR A CA 1
ATOM 636 C C . THR A 1 86 ? 8.306 -12.242 1.525 1.00 89.62 86 THR A C 1
ATOM 638 O O . THR A 1 86 ? 8.875 -12.108 2.611 1.00 89.62 86 THR A O 1
ATOM 641 N N . ILE A 1 87 ? 7.114 -11.704 1.277 1.00 89.88 87 ILE A N 1
ATOM 642 C CA . ILE A 1 8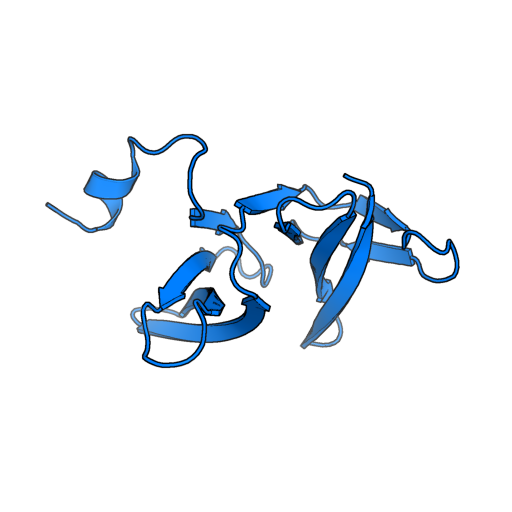7 ? 6.247 -11.130 2.307 1.00 89.88 87 ILE A CA 1
ATOM 643 C C . ILE A 1 87 ? 5.032 -12.039 2.472 1.00 89.88 87 ILE A C 1
ATOM 645 O O . ILE A 1 87 ? 4.260 -12.206 1.535 1.00 89.88 87 ILE A O 1
ATOM 649 N N . GLY A 1 88 ? 4.832 -12.562 3.682 1.00 90.50 88 GLY A N 1
ATOM 650 C CA . GLY A 1 88 ? 3.560 -13.149 4.104 1.00 90.50 88 GLY A CA 1
ATOM 651 C C . GLY A 1 88 ? 2.634 -12.058 4.636 1.00 90.50 88 GLY A C 1
ATOM 652 O O . GLY A 1 88 ? 2.738 -11.659 5.798 1.00 90.50 88 GLY A O 1
ATOM 653 N N . ALA A 1 89 ? 1.756 -11.533 3.785 1.00 90.44 89 ALA A N 1
ATOM 654 C CA . ALA A 1 89 ? 0.792 -10.511 4.165 1.00 90.44 89 ALA A CA 1
ATOM 655 C C . ALA A 1 89 ? -0.460 -11.170 4.753 1.00 90.44 89 ALA A C 1
ATOM 657 O O . ALA A 1 89 ? -1.196 -11.865 4.062 1.00 90.44 89 ALA A O 1
ATOM 658 N N . THR A 1 90 ? -0.740 -10.910 6.029 1.00 90.88 90 THR A N 1
ATOM 659 C CA . THR A 1 90 ? -1.980 -11.356 6.692 1.00 90.88 90 THR A CA 1
ATOM 660 C C . THR A 1 90 ? -3.178 -10.453 6.386 1.00 90.88 90 THR A C 1
ATOM 662 O O . THR A 1 90 ? -4.293 -10.732 6.821 1.00 90.88 90 THR A O 1
ATOM 665 N N . ARG A 1 91 ? -2.951 -9.358 5.654 1.00 89.69 91 ARG A N 1
ATOM 666 C CA . ARG A 1 91 ? -3.916 -8.301 5.334 1.00 89.69 91 ARG A CA 1
ATOM 667 C C . ARG A 1 91 ? -3.852 -7.973 3.843 1.00 89.69 91 ARG A C 1
ATOM 669 O O . ARG A 1 91 ? -2.824 -8.254 3.223 1.00 89.69 91 ARG A O 1
ATOM 676 N N . PRO A 1 92 ? -4.907 -7.365 3.274 1.00 90.62 92 PRO A N 1
ATOM 677 C CA . PRO A 1 92 ? -4.834 -6.820 1.930 1.00 90.62 92 PRO A CA 1
ATOM 678 C C . PRO A 1 92 ? -3.675 -5.827 1.780 1.00 90.62 92 PRO A C 1
ATOM 680 O O . PRO A 1 92 ? -3.350 -5.071 2.697 1.00 90.62 92 PRO A O 1
ATOM 683 N N . VAL A 1 93 ? -3.068 -5.822 0.603 1.00 92.12 93 VAL A N 1
ATOM 684 C CA . VAL A 1 93 ? -1.873 -5.032 0.281 1.00 92.12 93 VAL A CA 1
ATOM 685 C C . VAL A 1 93 ? -2.205 -3.973 -0.761 1.00 92.12 93 VAL A C 1
ATOM 687 O O . VAL A 1 93 ? -3.173 -4.122 -1.503 1.00 92.12 93 VAL A O 1
ATOM 690 N N . ILE A 1 94 ? -1.414 -2.902 -0.818 1.00 92.69 94 ILE A N 1
ATOM 691 C CA . ILE A 1 94 ? -1.537 -1.853 -1.839 1.00 92.69 94 ILE A CA 1
ATOM 692 C C . ILE A 1 94 ? -0.487 -2.117 -2.910 1.00 92.69 94 ILE A C 1
ATOM 694 O O . ILE A 1 94 ? 0.697 -2.216 -2.593 1.00 92.69 94 ILE A O 1
ATOM 698 N N . VAL A 1 95 ? -0.906 -2.191 -4.168 1.00 88.94 95 VAL A N 1
ATOM 699 C CA . VAL A 1 95 ? 0.003 -2.282 -5.311 1.00 88.94 95 VAL A CA 1
ATOM 700 C C . VAL A 1 95 ? 0.050 -0.944 -6.019 1.00 88.94 95 VAL A C 1
ATOM 702 O O . VAL A 1 95 ? -0.986 -0.338 -6.273 1.00 88.94 95 VAL A O 1
ATOM 705 N N . PHE A 1 96 ? 1.261 -0.492 -6.316 1.00 87.94 96 PHE A N 1
ATOM 706 C CA . PHE A 1 96 ? 1.557 0.739 -7.024 1.00 87.94 96 PHE A CA 1
ATOM 707 C C . PHE A 1 96 ? 2.453 0.424 -8.213 1.00 87.94 96 PHE A C 1
ATOM 709 O O . PHE A 1 96 ? 3.628 0.090 -8.041 1.00 87.94 96 PHE A O 1
ATOM 716 N N . THR A 1 97 ? 1.896 0.540 -9.412 1.00 81.88 97 THR A N 1
ATOM 717 C CA . THR A 1 97 ? 2.575 0.155 -10.649 1.00 81.88 97 THR A CA 1
ATOM 718 C C . THR A 1 97 ? 2.769 1.361 -11.543 1.00 81.88 97 THR A C 1
ATOM 720 O O . THR A 1 97 ? 1.882 2.201 -11.715 1.00 81.88 97 THR A O 1
ATOM 723 N N . LYS A 1 98 ? 3.973 1.443 -12.101 1.00 72.19 98 LYS A N 1
ATOM 724 C CA . LYS A 1 98 ? 4.311 2.340 -13.206 1.00 72.19 98 LYS A CA 1
ATOM 725 C C . LYS A 1 98 ? 4.016 1.584 -14.502 1.00 72.19 98 LYS A C 1
ATOM 727 O O . LYS A 1 98 ? 3.978 0.368 -14.469 1.00 72.19 98 LYS A O 1
ATOM 732 N N . TYR A 1 99 ? 3.844 2.257 -15.636 1.00 60.53 99 TYR A N 1
ATOM 733 C CA . TYR A 1 99 ? 3.598 1.632 -16.957 1.00 60.53 99 TYR A CA 1
ATOM 734 C C . TYR A 1 99 ? 4.761 0.732 -17.486 1.00 60.53 99 TYR A C 1
ATOM 736 O O . TYR A 1 99 ? 4.905 0.534 -18.689 1.00 60.53 99 TYR A O 1
ATOM 744 N N . GLU A 1 100 ? 5.615 0.223 -16.597 1.00 61.44 100 GLU A N 1
ATOM 745 C CA . GLU A 1 100 ? 6.748 -0.675 -16.821 1.00 61.44 100 GLU A CA 1
ATOM 746 C C . GLU A 1 100 ? 6.395 -2.096 -16.333 1.00 61.44 100 GLU A C 1
ATOM 748 O O . GLU A 1 100 ? 5.426 -2.278 -15.604 1.00 61.44 100 GLU A O 1
ATOM 753 N N . SER A 1 101 ? 7.187 -3.109 -16.703 1.00 66.38 101 SER A N 1
ATOM 754 C CA . SER A 1 101 ? 6.924 -4.545 -16.452 1.00 66.38 101 SER A CA 1
ATOM 755 C C . SER A 1 101 ? 6.995 -5.003 -14.979 1.00 66.38 101 SER A C 1
ATOM 757 O O . SER A 1 101 ? 7.242 -6.179 -14.713 1.00 66.38 101 SER A O 1
ATOM 759 N N . TRP A 1 102 ? 6.864 -4.094 -14.013 1.00 76.25 102 TRP A N 1
ATOM 760 C CA . TRP A 1 102 ? 6.961 -4.388 -12.585 1.00 76.25 102 TRP A CA 1
ATOM 761 C C . TRP A 1 102 ? 6.131 -3.412 -11.737 1.00 76.25 102 TRP A C 1
ATOM 763 O O . TRP A 1 102 ? 6.061 -2.208 -11.995 1.00 76.25 102 TRP A O 1
ATOM 773 N N . GLY A 1 103 ? 5.531 -3.940 -10.672 1.00 85.62 103 GLY A N 1
ATOM 774 C CA . GLY A 1 103 ? 4.800 -3.201 -9.647 1.00 85.62 103 GLY A CA 1
ATOM 775 C C . GLY A 1 103 ? 5.534 -3.177 -8.309 1.00 85.62 103 GLY A C 1
ATOM 776 O O . GLY A 1 103 ? 6.413 -3.995 -8.042 1.00 85.62 103 GLY A O 1
ATOM 777 N N . ILE A 1 104 ? 5.165 -2.245 -7.432 1.00 90.00 104 ILE A N 1
ATOM 778 C CA . ILE A 1 104 ? 5.629 -2.224 -6.041 1.00 90.00 104 ILE A CA 1
ATOM 779 C C . ILE A 1 104 ? 4.453 -2.556 -5.131 1.00 90.00 104 ILE A C 1
ATOM 781 O O . ILE A 1 104 ? 3.430 -1.874 -5.142 1.00 90.00 104 ILE A O 1
ATOM 785 N N . LEU A 1 105 ? 4.623 -3.582 -4.306 1.00 92.44 105 LEU A N 1
ATOM 786 C CA . LEU A 1 105 ? 3.643 -4.012 -3.321 1.00 92.44 105 LEU A CA 1
ATOM 787 C C . LEU A 1 105 ? 4.033 -3.490 -1.940 1.00 92.44 105 LEU A C 1
ATOM 789 O O . LEU A 1 105 ? 5.157 -3.696 -1.476 1.00 92.44 105 LEU A O 1
ATOM 793 N N . TYR A 1 106 ? 3.079 -2.845 -1.274 1.00 93.94 106 TYR A N 1
ATOM 794 C CA . TYR A 1 106 ? 3.185 -2.347 0.090 1.00 93.94 106 TYR A CA 1
ATOM 795 C C . TYR A 1 106 ? 2.277 -3.154 1.014 1.00 93.94 106 TYR A C 1
ATOM 797 O O . TYR A 1 106 ? 1.082 -3.291 0.754 1.00 93.94 106 TYR A O 1
ATOM 805 N N . ALA A 1 107 ? 2.833 -3.647 2.118 1.00 94.44 107 ALA A N 1
ATOM 806 C CA . ALA A 1 107 ? 2.113 -4.448 3.103 1.00 94.44 107 ALA A CA 1
ATOM 807 C C . ALA A 1 107 ? 2.318 -3.900 4.518 1.00 94.44 107 ALA A C 1
ATOM 809 O O . ALA A 1 107 ? 3.450 -3.620 4.922 1.00 94.44 107 ALA A O 1
ATOM 810 N N . TRP A 1 108 ? 1.241 -3.792 5.296 1.00 94.44 108 TRP A N 1
ATOM 811 C CA . TRP A 1 108 ? 1.341 -3.518 6.726 1.00 94.44 108 TRP A CA 1
ATOM 812 C C . TRP A 1 108 ? 1.722 -4.788 7.485 1.00 94.44 108 TRP A C 1
ATOM 814 O O . TRP A 1 108 ? 0.981 -5.774 7.517 1.00 94.44 108 TRP A O 1
ATOM 824 N N . THR A 1 109 ? 2.899 -4.766 8.098 1.00 87.31 109 THR A N 1
ATOM 825 C CA . THR A 1 109 ? 3.417 -5.906 8.855 1.00 87.31 109 THR A CA 1
ATOM 826 C C . THR A 1 109 ? 3.032 -5.820 10.324 1.00 87.31 109 THR A C 1
ATOM 828 O O . THR A 1 109 ? 2.808 -4.741 10.872 1.00 87.31 109 THR A O 1
ATOM 831 N N . ASN A 1 110 ? 3.057 -6.966 11.004 1.00 80.38 110 ASN A N 1
ATOM 832 C CA . ASN A 1 110 ? 2.775 -7.069 12.440 1.00 80.38 110 ASN A CA 1
ATOM 833 C C . ASN A 1 110 ? 3.799 -6.333 13.331 1.00 80.38 110 ASN A C 1
ATOM 835 O O . ASN A 1 110 ? 3.608 -6.243 14.537 1.00 80.38 110 ASN A O 1
ATOM 839 N N . HIS A 1 111 ? 4.867 -5.781 12.747 1.00 78.56 111 HIS A N 1
ATOM 840 C CA . HIS A 1 111 ? 5.856 -4.947 13.432 1.00 78.56 111 HIS A CA 1
ATOM 841 C C . HIS A 1 111 ? 5.534 -3.446 13.355 1.00 78.56 111 HIS A C 1
ATOM 843 O O . HIS A 1 111 ? 6.431 -2.626 13.544 1.00 78.56 111 HIS A O 1
ATOM 849 N N . ASN A 1 112 ? 4.286 -3.082 13.036 1.00 84.62 112 ASN A N 1
ATOM 850 C CA . ASN A 1 112 ? 3.839 -1.705 12.816 1.00 84.62 112 ASN A CA 1
ATOM 851 C C . ASN A 1 112 ? 4.701 -0.948 11.796 1.00 84.62 112 ASN A C 1
ATOM 853 O O . ASN A 1 112 ? 5.053 0.220 11.973 1.00 84.62 112 ASN A O 1
ATOM 857 N N . LYS A 1 113 ? 5.093 -1.650 10.732 1.00 89.31 113 LYS A N 1
ATOM 858 C CA . LYS A 1 113 ? 5.930 -1.117 9.659 1.00 89.31 113 LYS A CA 1
ATOM 859 C C . LYS A 1 113 ? 5.363 -1.515 8.315 1.00 89.31 113 LYS A C 1
ATOM 861 O O . LYS A 1 113 ? 4.881 -2.636 8.139 1.00 89.31 113 LYS A O 1
ATOM 866 N N . VAL A 1 114 ? 5.510 -0.616 7.352 1.00 92.19 114 VAL A N 1
ATOM 867 C CA . VAL A 1 114 ? 5.238 -0.913 5.951 1.00 92.19 114 VAL A CA 1
ATOM 868 C C . VAL A 1 114 ? 6.424 -1.680 5.375 1.00 92.19 114 VAL A C 1
ATOM 870 O O . VAL A 1 114 ? 7.552 -1.187 5.367 1.00 92.19 114 VAL A O 1
ATOM 873 N N . ALA A 1 115 ? 6.170 -2.887 4.882 1.00 93.38 115 ALA A N 1
ATOM 874 C CA . ALA A 1 115 ? 7.110 -3.626 4.056 1.00 93.38 115 ALA A CA 1
ATOM 875 C C . ALA A 1 115 ? 6.845 -3.349 2.573 1.00 93.38 115 ALA A C 1
ATOM 877 O O . ALA A 1 115 ? 5.710 -3.097 2.176 1.00 93.38 115 ALA A O 1
ATOM 878 N N . LYS A 1 116 ? 7.914 -3.410 1.772 1.00 92.31 116 LYS A N 1
ATOM 879 C CA . LYS A 1 116 ? 7.883 -3.227 0.317 1.00 92.31 116 LYS A CA 1
ATOM 880 C C . LYS A 1 116 ? 8.612 -4.357 -0.410 1.00 92.31 116 LYS A C 1
ATOM 882 O O . LYS A 1 116 ? 9.672 -4.782 0.073 1.00 92.31 116 LYS A O 1
ATOM 887 N N . ILE A 1 117 ? 8.077 -4.791 -1.545 1.00 91.38 117 ILE A N 1
ATOM 888 C CA . ILE A 1 117 ? 8.719 -5.689 -2.525 1.00 91.38 117 ILE A CA 1
ATOM 889 C C . ILE A 1 117 ? 8.324 -5.285 -3.942 1.00 91.38 117 ILE A C 1
ATOM 891 O O . ILE A 1 117 ? 7.314 -4.609 -4.141 1.00 91.38 117 ILE A O 1
ATOM 895 N N . TRP A 1 118 ? 9.126 -5.714 -4.903 1.00 90.12 118 TRP A N 1
ATOM 896 C CA . TRP A 1 118 ? 8.865 -5.583 -6.325 1.00 90.12 118 TRP A CA 1
ATOM 897 C C . TRP A 1 118 ? 8.167 -6.845 -6.796 1.00 90.12 118 TRP A C 1
ATOM 899 O O . TRP A 1 118 ? 8.624 -7.940 -6.498 1.00 90.12 118 TRP A O 1
ATOM 909 N N . ILE A 1 119 ? 7.078 -6.704 -7.531 1.00 86.44 119 ILE A N 1
ATOM 910 C CA . ILE A 1 119 ? 6.359 -7.821 -8.139 1.00 86.44 119 ILE A CA 1
ATOM 911 C C . ILE A 1 119 ? 6.398 -7.655 -9.655 1.00 86.44 119 ILE A C 1
ATOM 913 O O . ILE A 1 119 ? 6.484 -6.532 -10.153 1.00 86.44 119 ILE A O 1
ATOM 917 N N . SER A 1 120 ? 6.373 -8.766 -10.383 1.00 78.50 120 SER A N 1
ATOM 918 C CA . SER 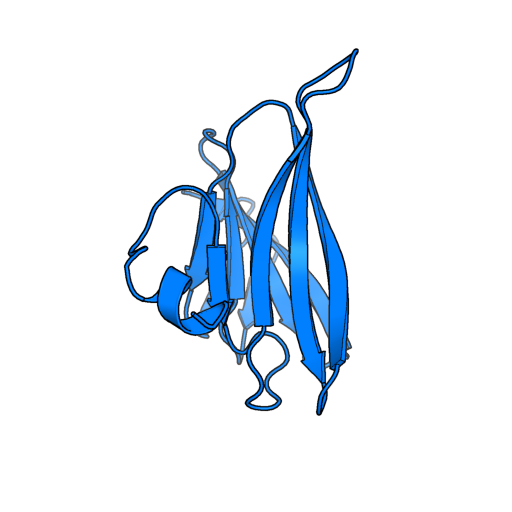A 1 120 ? 6.091 -8.715 -11.819 1.00 78.50 120 SER A CA 1
ATOM 919 C C . SER A 1 120 ? 4.662 -8.218 -12.004 1.00 78.50 120 SER A C 1
ATOM 921 O O . SER A 1 120 ? 3.806 -8.538 -11.174 1.00 78.50 120 SER A O 1
ATOM 923 N N . ASP A 1 121 ? 4.436 -7.445 -13.065 1.00 60.81 121 ASP A N 1
ATOM 924 C CA . ASP A 1 121 ? 3.083 -7.286 -13.616 1.00 60.81 121 ASP A CA 1
ATOM 925 C C . ASP A 1 121 ? 2.519 -8.656 -14.043 1.00 60.81 121 ASP A C 1
ATOM 927 O O . ASP A 1 121 ? 3.344 -9.521 -14.445 1.00 60.81 121 ASP A O 1
#

Foldseek 3Di:
DDPVVVPPPDDDDQFWEWFPQQVPPWTKIWGWDWDDDPPFTKIWTKIWTDDPPDTDIDTPDIDGRARKYKYKDAQAWAAAPVNPDIDRAPTIWMWIDGPDQKIKIWHQDPVRDIDIGIHGD

Radius of gyration: 14.71 Å; chains: 1; bounding box: 39×38×32 Å